Protein AF-A0AAP7N596-F1 (afdb_monomer_lite)

Structure (mmCIF, N/CA/C/O backbone):
data_AF-A0AAP7N596-F1
#
_entry.id   AF-A0AAP7N596-F1
#
loop_
_atom_site.group_PDB
_atom_site.id
_atom_site.type_symbol
_atom_site.label_atom_id
_atom_site.label_alt_id
_atom_site.label_comp_id
_atom_site.label_asym_id
_atom_site.label_entity_id
_atom_site.label_seq_id
_atom_site.pdbx_PDB_ins_code
_atom_site.Cartn_x
_atom_site.Cartn_y
_atom_site.Cartn_z
_atom_site.occupancy
_atom_site.B_iso_or_equiv
_atom_site.auth_seq_id
_atom_site.auth_comp_id
_atom_site.auth_asym_id
_atom_site.auth_atom_id
_atom_site.pdbx_PDB_model_num
ATOM 1 N N . MET A 1 1 ? -3.200 11.136 -8.126 1.00 89.25 1 MET A N 1
ATOM 2 C CA . MET A 1 1 ? -2.582 9.798 -8.186 1.00 89.25 1 MET A CA 1
ATOM 3 C C . MET A 1 1 ? -1.871 9.581 -9.520 1.00 89.25 1 MET A C 1
ATOM 5 O O . MET A 1 1 ? -2.539 9.626 -10.549 1.00 89.25 1 MET A O 1
ATOM 9 N N . ASN A 1 2 ? -0.552 9.354 -9.507 1.00 94.81 2 ASN A N 1
ATOM 10 C CA . ASN A 1 2 ? 0.226 8.968 -10.702 1.00 94.81 2 ASN A CA 1
ATOM 11 C C . ASN A 1 2 ? 0.152 7.446 -10.978 1.00 94.81 2 ASN A C 1
ATOM 13 O O . ASN A 1 2 ? -0.447 6.700 -10.201 1.00 94.81 2 ASN A O 1
ATOM 17 N N . ASP A 1 3 ? 0.745 6.964 -12.075 1.00 96.31 3 ASP A N 1
ATOM 18 C CA . ASP A 1 3 ? 0.667 5.543 -12.460 1.00 96.31 3 ASP A CA 1
ATOM 19 C C . ASP A 1 3 ? 1.328 4.598 -11.447 1.00 96.31 3 ASP A C 1
ATOM 21 O O . ASP A 1 3 ? 0.824 3.498 -11.196 1.00 96.31 3 ASP A O 1
ATOM 25 N N . PHE A 1 4 ? 2.418 5.036 -10.814 1.00 97.00 4 PHE A N 1
ATOM 26 C CA . PHE A 1 4 ? 3.097 4.263 -9.780 1.00 97.00 4 PHE A CA 1
ATOM 27 C C . PHE A 1 4 ? 2.245 4.149 -8.509 1.00 97.00 4 PHE A C 1
ATOM 29 O O . PHE A 1 4 ? 1.996 3.043 -8.025 1.00 97.00 4 PHE A O 1
ATOM 36 N N . GLU A 1 5 ? 1.702 5.264 -8.022 1.00 96.88 5 GLU A N 1
ATOM 37 C CA . GLU A 1 5 ? 0.760 5.307 -6.902 1.00 96.88 5 GLU A CA 1
ATOM 38 C C . GLU A 1 5 ? -0.492 4.470 -7.200 1.00 96.88 5 GLU A C 1
ATOM 40 O O . GLU A 1 5 ? -0.934 3.707 -6.343 1.00 96.88 5 GLU A O 1
ATOM 45 N N . ARG A 1 6 ? -1.021 4.516 -8.434 1.00 96.31 6 ARG A N 1
ATOM 46 C CA . ARG A 1 6 ? -2.150 3.675 -8.876 1.00 96.31 6 ARG A CA 1
ATOM 47 C C . ARG A 1 6 ? -1.804 2.194 -8.819 1.00 96.31 6 ARG A C 1
ATOM 49 O O . ARG A 1 6 ? -2.629 1.387 -8.386 1.00 96.31 6 ARG A O 1
ATOM 56 N N . LYS A 1 7 ? -0.594 1.816 -9.236 1.00 97.56 7 LYS A N 1
ATOM 57 C CA . LYS A 1 7 ? -0.117 0.431 -9.160 1.00 97.56 7 LYS A CA 1
ATOM 58 C C . LYS A 1 7 ? -0.009 -0.035 -7.706 1.00 97.56 7 LYS A C 1
ATOM 60 O O . LYS A 1 7 ? -0.515 -1.114 -7.401 1.00 97.56 7 LYS A O 1
ATOM 65 N N . VAL A 1 8 ? 0.575 0.775 -6.819 1.00 97.31 8 VAL A N 1
ATOM 66 C CA . VAL A 1 8 ? 0.664 0.496 -5.371 1.00 97.31 8 VAL A CA 1
ATOM 67 C C . VAL A 1 8 ? -0.732 0.361 -4.756 1.00 97.31 8 VAL A C 1
ATOM 69 O O . VAL A 1 8 ? -1.025 -0.658 -4.133 1.00 97.31 8 VAL A O 1
ATOM 72 N N . TYR A 1 9 ? -1.622 1.323 -5.013 1.00 96.12 9 TYR A N 1
ATOM 73 C CA . TYR A 1 9 ? -3.017 1.306 -4.565 1.00 96.12 9 TYR A CA 1
ATOM 74 C C . TYR A 1 9 ? -3.733 0.014 -4.977 1.00 96.12 9 TYR A C 1
ATOM 76 O O . TYR A 1 9 ? -4.332 -0.670 -4.147 1.00 96.12 9 TYR A O 1
ATOM 84 N N . ARG A 1 10 ? -3.618 -0.364 -6.258 1.00 95.75 10 ARG A N 1
ATOM 85 C CA . ARG A 1 10 ? -4.249 -1.568 -6.808 1.00 95.75 10 ARG A CA 1
ATOM 86 C C . ARG A 1 10 ? -3.720 -2.851 -6.168 1.00 95.75 10 ARG A C 1
ATOM 88 O O . ARG A 1 10 ? -4.483 -3.792 -5.988 1.00 95.75 10 ARG A O 1
ATOM 95 N N . ILE A 1 11 ? -2.433 -2.920 -5.831 1.00 96.75 11 ILE A N 1
ATOM 96 C CA . ILE A 1 11 ? -1.887 -4.083 -5.119 1.00 96.75 11 ILE A CA 1
ATOM 97 C C . ILE A 1 11 ? -2.493 -4.164 -3.717 1.00 96.75 11 ILE A C 1
ATOM 99 O O . ILE A 1 11 ? -2.977 -5.228 -3.340 1.00 96.75 11 ILE A O 1
ATOM 103 N N . ILE A 1 12 ? -2.527 -3.047 -2.982 1.00 95.56 12 ILE A N 1
ATOM 104 C CA . ILE A 1 12 ? -3.071 -3.016 -1.619 1.00 95.56 12 ILE A CA 1
ATOM 105 C C . ILE A 1 12 ? -4.544 -3.438 -1.614 1.00 95.56 12 ILE A C 1
ATOM 107 O O . ILE A 1 12 ? -4.889 -4.380 -0.909 1.00 95.56 12 ILE A O 1
ATOM 111 N N . ILE A 1 13 ? -5.393 -2.852 -2.466 1.00 93.69 13 ILE A N 1
ATOM 112 C CA . ILE A 1 13 ? -6.822 -3.210 -2.514 1.00 93.69 13 ILE A CA 1
ATOM 113 C C . ILE A 1 13 ? -7.050 -4.676 -2.907 1.00 93.69 13 ILE A C 1
ATOM 115 O O . ILE A 1 13 ? -7.891 -5.360 -2.323 1.00 93.69 13 ILE A O 1
ATOM 119 N N . ASN A 1 14 ? -6.250 -5.198 -3.843 1.00 94.62 14 ASN A N 1
ATOM 120 C CA . ASN A 1 14 ? -6.375 -6.575 -4.312 1.00 94.62 14 ASN A CA 1
ATOM 121 C C . ASN A 1 14 ? -5.963 -7.614 -3.271 1.00 94.62 14 ASN A C 1
ATOM 123 O O . ASN A 1 14 ? -6.439 -8.744 -3.357 1.00 94.62 14 ASN A O 1
ATOM 127 N N . VAL A 1 15 ? -5.082 -7.267 -2.333 1.00 93.06 15 VAL A N 1
ATOM 128 C CA . VAL A 1 15 ? -4.692 -8.151 -1.228 1.00 93.06 15 VAL A CA 1
ATOM 129 C C . VAL A 1 15 ? -5.659 -7.981 -0.051 1.00 93.06 15 VAL A C 1
ATOM 131 O O . VAL A 1 15 ? -6.125 -8.974 0.510 1.00 93.06 15 VAL A O 1
ATOM 134 N N . THR A 1 16 ? -6.057 -6.744 0.255 1.00 91.19 16 THR A N 1
ATOM 135 C CA . THR A 1 16 ? -6.981 -6.427 1.356 1.00 91.19 16 THR A CA 1
ATOM 136 C C . THR A 1 16 ? -8.398 -6.931 1.145 1.00 91.19 16 THR A C 1
ATOM 138 O O . THR A 1 16 ? -9.019 -7.357 2.116 1.00 91.19 16 THR A O 1
ATOM 141 N N . ARG A 1 17 ? -8.886 -7.046 -0.096 1.00 89.62 17 ARG A N 1
ATOM 142 C CA . ARG A 1 17 ? -10.180 -7.707 -0.374 1.00 89.62 17 ARG A CA 1
ATOM 143 C C . ARG A 1 17 ? -10.248 -9.173 0.079 1.00 89.62 17 ARG A C 1
ATOM 145 O O . ARG A 1 17 ? -11.338 -9.708 0.216 1.00 89.62 17 ARG A O 1
ATOM 152 N N . PHE A 1 18 ? -9.101 -9.818 0.308 1.00 91.31 18 PHE A N 1
ATOM 153 C CA . PHE A 1 18 ? -9.011 -11.183 0.837 1.00 91.31 18 PHE A CA 1
ATOM 154 C C . PHE A 1 18 ? -8.664 -11.218 2.336 1.00 91.31 18 PHE A C 1
ATOM 156 O O . PHE A 1 18 ? -8.183 -12.237 2.829 1.00 91.31 18 PHE A O 1
ATOM 163 N N . GLY A 1 19 ? -8.841 -10.104 3.056 1.00 88.19 19 GLY A N 1
ATOM 164 C CA . GLY A 1 19 ? -8.553 -10.004 4.491 1.00 88.19 19 GLY A CA 1
ATOM 165 C C . GLY A 1 19 ? -7.061 -10.012 4.840 1.00 88.19 19 GLY A C 1
ATOM 166 O O . GLY A 1 19 ? -6.697 -10.330 5.969 1.00 88.19 19 GLY A O 1
ATOM 167 N N . LYS A 1 20 ? -6.179 -9.700 3.881 1.00 91.56 20 LYS A N 1
ATOM 168 C CA . LYS A 1 20 ? -4.717 -9.673 4.065 1.00 91.56 20 LYS A CA 1
ATOM 169 C C . LYS A 1 20 ? -4.152 -8.272 3.826 1.00 91.56 20 LYS A C 1
ATOM 171 O O . LYS A 1 20 ? -4.775 -7.441 3.183 1.00 91.56 20 LYS A O 1
ATOM 176 N N . ASN A 1 21 ? -2.927 -8.007 4.266 1.00 91.56 21 ASN A N 1
ATOM 177 C CA . ASN A 1 21 ? -2.190 -6.805 3.864 1.00 91.56 21 ASN A CA 1
ATOM 178 C C . ASN A 1 21 ? -0.967 -7.219 3.043 1.00 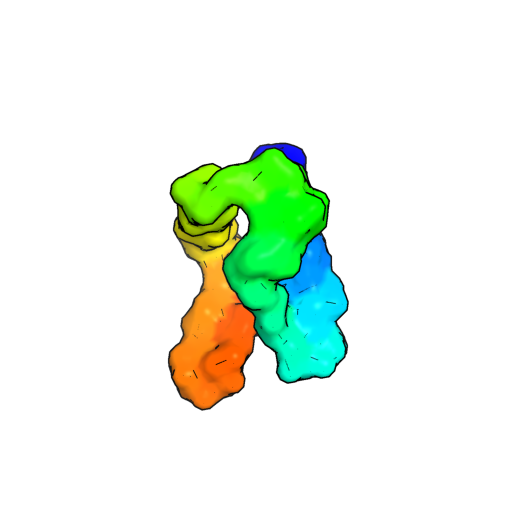91.56 21 ASN A C 1
ATOM 180 O O . ASN A 1 21 ? -0.349 -8.232 3.380 1.00 91.56 21 ASN A O 1
ATOM 184 N N . PRO A 1 22 ? -0.596 -6.474 1.988 1.00 94.44 22 PRO A N 1
ATOM 185 C CA . PRO A 1 22 ? 0.620 -6.789 1.257 1.00 94.44 22 PRO A CA 1
ATOM 186 C C . PRO A 1 22 ? 1.837 -6.546 2.152 1.00 94.44 22 PRO A C 1
ATOM 188 O O . PRO A 1 22 ? 1.899 -5.547 2.875 1.00 94.44 22 PRO A O 1
ATOM 191 N N . SER A 1 23 ? 2.821 -7.441 2.078 1.00 94.50 23 SER A N 1
ATOM 192 C CA . SER A 1 23 ? 4.126 -7.185 2.683 1.00 94.50 23 SER A CA 1
ATOM 193 C C . SER A 1 23 ? 4.915 -6.177 1.846 1.00 94.50 23 SER A C 1
ATOM 195 O O . SER A 1 23 ? 4.648 -5.967 0.657 1.00 94.50 23 SER A O 1
ATOM 197 N N . LEU A 1 24 ? 5.931 -5.564 2.453 1.00 95.81 24 LEU A N 1
ATOM 198 C CA . LEU A 1 24 ? 6.833 -4.685 1.720 1.00 95.81 24 LEU A CA 1
ATOM 199 C C . LEU A 1 24 ? 7.573 -5.431 0.596 1.00 95.81 24 LEU A C 1
ATOM 201 O O . LEU A 1 24 ? 7.706 -4.889 -0.497 1.00 95.81 24 LEU A O 1
ATOM 205 N N . ASP A 1 25 ? 7.994 -6.675 0.824 1.00 96.88 25 ASP A N 1
ATOM 206 C CA . ASP A 1 25 ? 8.668 -7.487 -0.199 1.00 96.88 25 ASP A CA 1
ATOM 207 C C . ASP A 1 25 ? 7.738 -7.842 -1.361 1.00 96.88 25 ASP A C 1
ATOM 209 O O . ASP A 1 25 ? 8.148 -7.841 -2.523 1.00 96.88 25 ASP A O 1
ATOM 213 N N . GLU A 1 26 ? 6.454 -8.081 -1.080 1.00 95.88 26 GLU A N 1
ATOM 214 C CA . GLU A 1 26 ? 5.457 -8.280 -2.124 1.00 95.88 26 GLU A CA 1
ATOM 215 C C . GLU A 1 26 ? 5.285 -7.017 -2.975 1.00 95.88 26 GLU A C 1
ATOM 217 O O . GLU A 1 26 ? 5.230 -7.111 -4.206 1.00 95.88 26 GLU A O 1
ATOM 222 N N . LEU A 1 27 ? 5.248 -5.843 -2.338 1.00 97.50 27 LEU A N 1
ATOM 223 C CA . LEU A 1 27 ? 5.203 -4.561 -3.034 1.00 97.50 27 LEU A CA 1
ATOM 224 C C . LEU A 1 27 ? 6.464 -4.354 -3.875 1.00 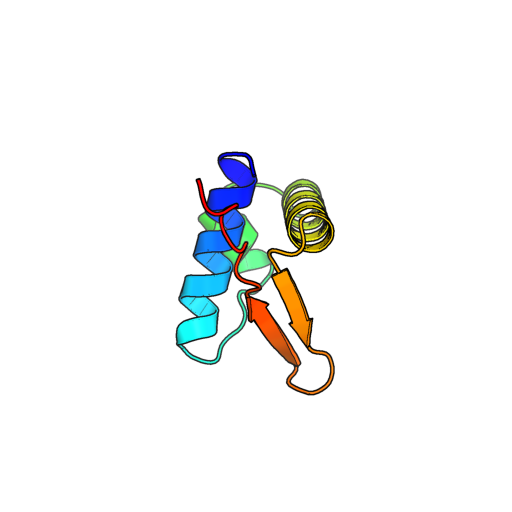97.50 27 LEU A C 1
ATOM 226 O O . LEU A 1 27 ? 6.331 -4.049 -5.060 1.00 97.50 27 LEU A O 1
ATOM 230 N N . LYS A 1 28 ? 7.664 -4.579 -3.322 1.00 98.12 28 LYS A N 1
ATOM 231 C CA . LYS A 1 28 ? 8.942 -4.478 -4.051 1.00 98.12 28 LYS A CA 1
ATOM 232 C C . LYS A 1 28 ? 8.925 -5.365 -5.295 1.00 98.12 28 LYS A C 1
ATOM 234 O O . LYS A 1 28 ? 9.071 -4.867 -6.409 1.00 98.12 28 LYS A O 1
ATOM 239 N N . ARG A 1 29 ? 8.604 -6.654 -5.137 1.00 97.88 29 ARG A N 1
ATOM 240 C CA . ARG A 1 29 ? 8.539 -7.628 -6.241 1.00 97.88 29 ARG A CA 1
ATOM 241 C C . ARG A 1 29 ? 7.510 -7.253 -7.310 1.00 97.88 29 ARG A C 1
ATOM 243 O O . ARG A 1 29 ? 7.796 -7.353 -8.497 1.00 97.88 29 ARG A O 1
ATOM 250 N N . LYS A 1 30 ? 6.297 -6.841 -6.923 1.00 97.25 30 LYS A N 1
ATOM 251 C CA . LYS A 1 30 ? 5.218 -6.531 -7.885 1.00 97.25 30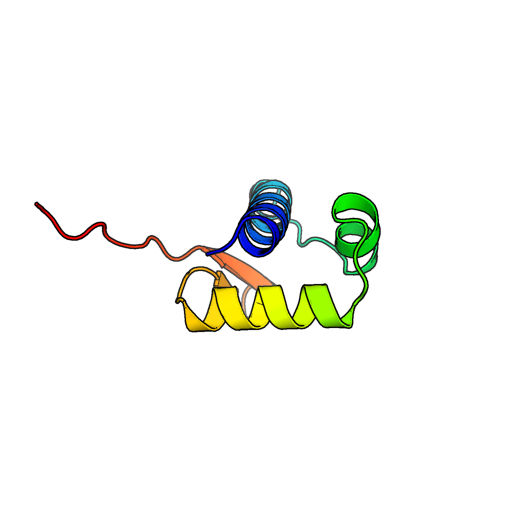 LYS A CA 1
ATOM 252 C C . LYS A 1 30 ? 5.388 -5.173 -8.563 1.00 97.25 30 LYS A C 1
ATOM 254 O O . LYS A 1 30 ? 4.880 -4.962 -9.668 1.00 97.25 30 LYS A O 1
ATOM 259 N N . THR A 1 31 ? 6.042 -4.226 -7.900 1.00 96.88 31 THR A N 1
ATOM 260 C CA . THR A 1 31 ? 6.258 -2.884 -8.446 1.00 96.88 31 THR A CA 1
ATOM 261 C C . THR A 1 31 ? 7.576 -2.758 -9.195 1.00 96.88 31 THR A C 1
ATOM 263 O O . THR A 1 31 ? 7.624 -1.934 -10.105 1.00 96.88 31 THR A O 1
ATOM 266 N N . GLY A 1 32 ? 8.588 -3.564 -8.862 1.00 97.38 32 GLY A N 1
ATOM 267 C CA . GLY A 1 32 ? 9.961 -3.406 -9.346 1.00 97.38 32 GLY A CA 1
ATOM 268 C C . GLY A 1 32 ? 10.670 -2.188 -8.748 1.00 97.38 32 GLY A C 1
ATOM 269 O O . GLY A 1 32 ? 11.616 -1.694 -9.343 1.00 97.38 32 GLY A O 1
ATOM 270 N N . ASN A 1 33 ? 10.171 -1.654 -7.629 1.00 97.81 33 ASN A N 1
ATOM 271 C CA . ASN A 1 33 ? 10.675 -0.432 -7.003 1.00 97.81 33 ASN A CA 1
ATOM 272 C C . ASN A 1 33 ? 11.220 -0.710 -5.601 1.00 97.81 33 ASN A C 1
ATOM 274 O O . ASN A 1 33 ? 10.883 -1.717 -4.973 1.00 97.81 33 ASN A O 1
ATOM 278 N N . ASP A 1 34 ? 12.052 0.205 -5.111 1.00 97.75 34 ASP A N 1
ATOM 279 C CA . ASP A 1 34 ? 12.626 0.115 -3.777 1.00 97.75 34 ASP A CA 1
ATOM 280 C C . ASP A 1 34 ? 11.638 0.518 -2.669 1.00 97.75 34 ASP A C 1
ATOM 282 O O . ASP A 1 34 ? 10.520 0.996 -2.883 1.00 97.75 34 ASP A O 1
ATOM 286 N N . GLU A 1 35 ? 12.077 0.305 -1.433 1.00 98.19 35 GLU A N 1
ATOM 287 C CA . GLU A 1 35 ? 11.302 0.634 -0.244 1.00 98.19 35 GLU A CA 1
ATOM 288 C C . GLU A 1 35 ? 10.952 2.115 -0.132 1.00 98.19 35 GLU A C 1
ATOM 290 O O . GLU A 1 35 ? 9.847 2.456 0.293 1.00 98.19 35 GLU A O 1
ATOM 295 N N . ARG A 1 36 ? 11.890 2.995 -0.489 1.00 98.31 36 ARG A N 1
ATOM 296 C CA . ARG A 1 36 ? 11.732 4.437 -0.328 1.00 98.31 36 ARG A CA 1
ATOM 297 C C . ARG A 1 36 ? 10.635 4.943 -1.256 1.00 98.31 36 ARG A C 1
ATOM 299 O O . ARG A 1 36 ? 9.724 5.623 -0.789 1.00 98.31 36 ARG A O 1
ATOM 306 N N . ALA A 1 37 ? 10.679 4.556 -2.528 1.00 98.19 37 ALA A N 1
ATOM 307 C CA . ALA A 1 37 ? 9.662 4.892 -3.514 1.00 98.19 37 ALA A CA 1
ATOM 308 C C . ALA A 1 37 ? 8.280 4.388 -3.075 1.00 98.19 37 ALA A C 1
ATOM 310 O O . ALA A 1 37 ? 7.305 5.141 -3.090 1.00 98.19 37 ALA A O 1
ATOM 311 N N . ILE A 1 38 ? 8.192 3.140 -2.607 1.00 98.50 38 ILE A N 1
ATOM 312 C CA . ILE A 1 38 ? 6.930 2.555 -2.133 1.00 98.50 38 ILE A CA 1
ATOM 313 C C . ILE A 1 38 ? 6.382 3.314 -0.918 1.00 98.50 38 ILE A C 1
ATOM 315 O O . ILE A 1 38 ? 5.191 3.625 -0.881 1.00 98.50 38 ILE A O 1
ATOM 319 N N . ARG A 1 39 ? 7.227 3.646 0.066 1.00 97.62 39 ARG A N 1
ATOM 320 C CA . ARG A 1 39 ? 6.812 4.404 1.257 1.00 97.62 39 ARG A CA 1
ATOM 321 C C . ARG A 1 39 ? 6.305 5.796 0.893 1.00 97.62 39 ARG A C 1
ATOM 323 O O . ARG A 1 39 ? 5.278 6.207 1.427 1.00 97.62 39 ARG A O 1
ATOM 330 N N . GLU A 1 40 ? 6.975 6.495 -0.020 1.00 98.25 40 GLU A N 1
ATOM 331 C CA . GLU A 1 40 ? 6.514 7.801 -0.503 1.00 98.25 40 GLU A CA 1
ATOM 332 C C . GLU A 1 40 ? 5.182 7.695 -1.257 1.00 98.25 40 GLU A C 1
ATOM 334 O O . GLU A 1 40 ? 4.263 8.465 -0.982 1.00 98.25 40 GLU A O 1
ATOM 339 N N . ALA A 1 41 ? 5.004 6.680 -2.108 1.00 97.94 41 ALA A N 1
ATOM 340 C CA . ALA A 1 41 ? 3.719 6.437 -2.764 1.00 97.94 41 ALA A CA 1
ATOM 341 C C . ALA A 1 41 ? 2.591 6.180 -1.749 1.00 97.94 41 ALA A C 1
ATOM 343 O O . ALA A 1 41 ? 1.514 6.765 -1.859 1.00 97.94 41 ALA A O 1
ATOM 344 N N . VAL A 1 42 ? 2.830 5.354 -0.724 1.00 96.56 42 VAL A N 1
ATOM 345 C CA . VAL A 1 42 ? 1.842 5.102 0.341 1.00 96.56 42 VAL A CA 1
ATOM 346 C C . VAL A 1 42 ? 1.521 6.384 1.115 1.00 96.56 42 VAL A C 1
ATOM 348 O O . VAL A 1 42 ? 0.343 6.686 1.315 1.00 96.56 42 VAL A O 1
ATOM 351 N N . LYS A 1 43 ? 2.528 7.184 1.496 1.00 96.88 43 LYS A N 1
ATOM 352 C CA . LYS A 1 43 ? 2.315 8.487 2.152 1.00 96.88 43 LYS A CA 1
ATOM 353 C C . LYS A 1 43 ? 1.470 9.423 1.290 1.00 96.88 43 LYS A C 1
ATOM 355 O O . LYS A 1 43 ? 0.540 10.044 1.801 1.00 96.88 43 LYS A O 1
ATOM 360 N N . ASN A 1 44 ? 1.741 9.495 -0.011 1.00 96.88 44 ASN A N 1
ATOM 361 C CA . ASN A 1 44 ? 0.971 10.322 -0.936 1.00 96.88 44 ASN A CA 1
ATOM 362 C C . ASN A 1 44 ? -0.482 9.856 -1.054 1.00 96.88 44 ASN A C 1
ATOM 364 O O . ASN A 1 44 ? -1.384 10.694 -1.059 1.00 96.88 44 ASN A O 1
ATOM 368 N N . LEU A 1 45 ? -0.726 8.544 -1.105 1.00 95.25 45 LEU A N 1
ATOM 369 C CA . LEU A 1 45 ? -2.076 7.970 -1.108 1.00 95.25 45 LEU A CA 1
ATOM 370 C C . LEU A 1 45 ? -2.831 8.278 0.194 1.00 95.25 45 LEU A C 1
ATOM 372 O O . LEU A 1 45 ? -4.030 8.563 0.159 1.00 95.25 45 LEU A O 1
ATOM 376 N N . MET A 1 46 ? -2.142 8.280 1.337 1.00 94.81 46 MET A N 1
ATOM 377 C CA . MET A 1 46 ? -2.723 8.707 2.613 1.00 94.81 46 MET A CA 1
ATOM 378 C C . MET A 1 46 ? -3.032 10.208 2.624 1.00 94.81 46 MET A C 1
ATOM 380 O O . MET A 1 46 ? -4.127 10.610 3.019 1.00 94.81 46 MET A O 1
ATOM 384 N N . ARG A 1 47 ? -2.112 11.043 2.124 1.00 94.50 47 ARG A N 1
ATOM 385 C CA . ARG A 1 47 ? -2.296 12.499 2.011 1.00 94.50 47 ARG A CA 1
ATOM 386 C C . ARG A 1 47 ? -3.475 12.861 1.109 1.00 94.50 47 ARG A C 1
ATOM 388 O O . ARG A 1 47 ? -4.228 13.776 1.420 1.00 94.50 47 ARG A O 1
ATOM 395 N N . GLN A 1 48 ? -3.658 12.112 0.023 1.00 93.31 48 GLN A N 1
ATOM 396 C CA . GLN A 1 48 ? -4.784 12.241 -0.907 1.00 93.31 48 GLN A CA 1
ATOM 397 C C . GLN A 1 48 ? -6.101 11.679 -0.345 1.00 93.31 48 GLN A C 1
ATOM 399 O O . GLN A 1 48 ? -7.099 11.672 -1.058 1.00 93.31 48 GLN A O 1
ATOM 404 N N . ARG A 1 49 ? -6.122 11.201 0.911 1.00 92.88 49 ARG A N 1
ATOM 405 C CA . ARG A 1 49 ? -7.270 10.521 1.526 1.00 92.88 49 ARG A CA 1
ATOM 406 C C . ARG A 1 49 ? -7.810 9.399 0.636 1.00 92.88 49 ARG A C 1
ATOM 408 O O . ARG A 1 49 ? -9.014 9.278 0.485 1.00 92.88 49 ARG A O 1
ATOM 415 N N . MET A 1 50 ? -6.925 8.600 0.042 1.00 93.25 50 MET A N 1
ATOM 416 C CA . MET A 1 50 ? -7.289 7.393 -0.710 1.00 93.25 50 MET A CA 1
ATOM 417 C C . MET A 1 50 ? -7.071 6.118 0.107 1.00 93.25 50 MET A C 1
ATOM 419 O O . MET A 1 50 ? -7.832 5.159 -0.017 1.00 93.25 50 MET A O 1
ATOM 423 N N . LEU A 1 51 ? -6.035 6.112 0.950 1.00 92.88 51 LEU A N 1
ATOM 424 C CA . LEU A 1 51 ? -5.787 5.068 1.941 1.00 92.88 51 LEU A CA 1
ATOM 425 C C . LEU A 1 51 ? -5.784 5.653 3.343 1.00 92.88 51 LEU A C 1
ATOM 427 O O . LEU A 1 51 ? -5.301 6.759 3.578 1.00 92.88 51 LEU A O 1
ATOM 431 N N . LYS A 1 52 ? -6.229 4.848 4.298 1.00 94.56 52 LYS A N 1
ATOM 432 C CA . LYS A 1 52 ? -6.023 5.091 5.720 1.00 94.56 52 LYS A CA 1
ATOM 433 C C . LYS A 1 52 ? -5.671 3.776 6.397 1.00 94.56 52 LYS A C 1
ATOM 435 O O . LYS A 1 52 ? -6.344 2.777 6.175 1.00 94.56 52 LYS A O 1
ATOM 440 N N . TRP A 1 53 ? -4.631 3.772 7.222 1.00 93.81 53 TRP A N 1
ATOM 441 C CA . TRP A 1 53 ? -4.347 2.629 8.086 1.00 93.81 53 TRP A CA 1
ATOM 442 C C . TRP A 1 53 ? -5.299 2.647 9.284 1.00 93.81 53 TRP A C 1
ATOM 444 O O . TRP A 1 53 ? -5.391 3.654 9.988 1.00 93.81 53 TRP A O 1
ATOM 454 N N . ASP A 1 54 ? -6.015 1.549 9.498 1.00 92.44 54 ASP A N 1
ATOM 455 C CA . ASP A 1 54 ? -6.817 1.312 10.693 1.00 92.44 54 ASP A CA 1
ATOM 456 C C . ASP A 1 54 ? -5.969 0.557 11.717 1.00 92.44 54 ASP A C 1
ATOM 458 O O . ASP A 1 54 ? -5.681 -0.630 11.555 1.00 92.44 54 ASP A O 1
ATOM 462 N N . THR A 1 55 ? -5.545 1.248 12.771 1.00 91.69 55 THR A N 1
ATOM 463 C CA . THR A 1 55 ? -4.693 0.671 13.818 1.00 91.69 55 THR A CA 1
ATOM 464 C C . THR A 1 55 ? -5.412 -0.382 14.655 1.00 91.69 55 THR A C 1
ATOM 466 O O . THR A 1 55 ? -4.764 -1.319 15.117 1.00 91.69 55 THR A O 1
ATOM 469 N N . HIS A 1 56 ? -6.732 -0.267 14.824 1.00 93.62 56 HIS A N 1
ATOM 470 C CA . HIS A 1 56 ? -7.525 -1.205 15.618 1.00 93.62 56 HIS A CA 1
ATOM 471 C C . HIS A 1 56 ? -7.764 -2.500 14.849 1.00 93.62 56 HIS A C 1
ATOM 473 O O . HIS A 1 56 ? -7.548 -3.589 15.375 1.00 93.62 56 HIS A O 1
ATOM 479 N N . LYS A 1 57 ? -8.156 -2.380 13.577 1.00 90.75 57 LYS A N 1
ATOM 480 C CA . LYS A 1 57 ? -8.396 -3.536 12.705 1.00 90.75 57 LYS A CA 1
ATOM 481 C C . LYS A 1 57 ? -7.111 -4.117 12.122 1.00 90.75 57 LYS A C 1
ATOM 483 O O . LYS A 1 57 ? -7.140 -5.223 11.598 1.00 90.75 57 LYS A O 1
ATOM 488 N N . LYS A 1 58 ? -5.994 -3.383 12.199 1.00 90.44 58 LYS A N 1
ATOM 489 C CA . LYS A 1 58 ? -4.720 -3.698 11.532 1.00 90.44 58 LYS A CA 1
ATOM 490 C C . LYS A 1 58 ? -4.910 -3.941 10.030 1.00 90.44 58 LYS A C 1
ATOM 492 O O . LYS A 1 58 ? -4.372 -4.896 9.472 1.00 90.44 58 LYS A O 1
ATOM 497 N N . MET A 1 59 ? -5.695 -3.090 9.372 1.00 91.31 59 MET A N 1
ATOM 498 C CA . MET A 1 59 ? -6.005 -3.203 7.943 1.00 91.31 59 MET A CA 1
ATOM 499 C C . MET A 1 59 ? -6.035 -1.839 7.261 1.00 91.31 59 MET A C 1
ATOM 501 O O . MET A 1 59 ? -6.212 -0.800 7.897 1.00 91.31 59 MET A O 1
ATOM 505 N N . TRP A 1 60 ? -5.897 -1.850 5.939 1.00 93.12 60 TRP A N 1
ATOM 506 C CA . TRP A 1 60 ? -6.113 -0.666 5.119 1.00 93.12 60 TRP A CA 1
ATOM 507 C C . TRP A 1 60 ? -7.604 -0.415 4.883 1.00 93.12 60 TRP A C 1
ATOM 509 O O . TRP A 1 60 ? -8.323 -1.287 4.403 1.00 93.12 60 TRP A O 1
ATOM 519 N N . ASN A 1 61 ? -8.044 0.807 5.171 1.00 92.06 61 ASN A N 1
ATOM 520 C CA . ASN A 1 61 ? -9.332 1.340 4.754 1.00 92.06 61 ASN A CA 1
ATOM 521 C C . ASN A 1 61 ? -9.147 2.145 3.464 1.00 92.06 61 ASN A C 1
ATOM 523 O O . ASN A 1 61 ? -8.227 2.964 3.350 1.00 92.06 61 ASN A O 1
ATOM 527 N N . PHE A 1 62 ? -10.053 1.936 2.514 1.00 90.56 62 PHE A N 1
ATOM 528 C CA . PHE A 1 62 ? -10.093 2.659 1.249 1.00 90.56 62 PHE A CA 1
ATOM 529 C C . PHE A 1 62 ? -11.147 3.746 1.357 1.00 90.56 62 PHE A C 1
ATOM 531 O O . PHE A 1 62 ? -12.297 3.483 1.703 1.00 90.56 62 PHE A O 1
ATOM 538 N N . LEU A 1 63 ? -10.728 4.979 1.120 1.00 87.81 63 LEU A N 1
ATOM 539 C CA . LEU A 1 63 ? -11.601 6.136 1.195 1.00 87.81 63 LEU A CA 1
ATOM 540 C C . LEU A 1 63 ? -12.047 6.465 -0.232 1.00 87.81 63 LEU A C 1
ATOM 542 O O . LEU A 1 63 ? -11.210 6.683 -1.111 1.00 87.81 63 LEU A O 1
ATOM 546 N N . GLU A 1 64 ? -13.356 6.451 -0.483 1.00 71.50 64 GLU A N 1
ATOM 547 C CA . GLU A 1 64 ? -13.892 6.889 -1.769 1.00 71.50 64 GLU A CA 1
ATOM 548 C C . GLU A 1 64 ? -13.696 8.397 -1.921 1.00 71.50 64 GLU A C 1
ATOM 550 O O . GLU A 1 64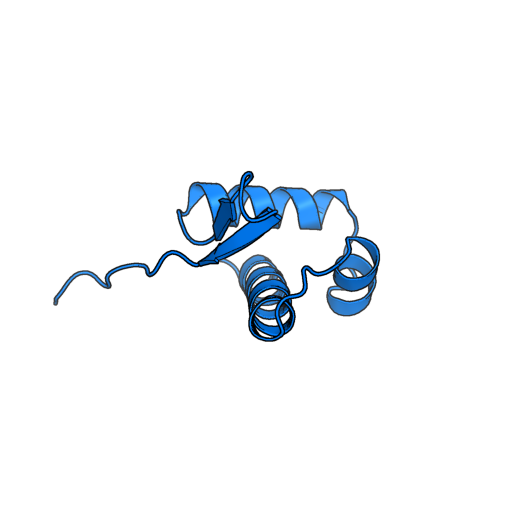 ? -14.128 9.196 -1.085 1.00 71.50 64 GLU A O 1
ATOM 555 N N . ILE A 1 65 ? -13.082 8.797 -3.033 1.00 65.31 65 ILE A N 1
ATOM 556 C CA . ILE A 1 65 ? -13.201 10.172 -3.499 1.00 65.31 65 ILE A CA 1
ATOM 557 C C . ILE A 1 65 ? -14.639 10.293 -3.994 1.00 65.31 65 ILE A C 1
ATOM 559 O O . ILE A 1 65 ? -14.964 9.768 -5.061 1.00 65.31 65 ILE A O 1
ATOM 563 N N . LYS A 1 66 ? -15.504 10.979 -3.236 1.00 54.53 66 LYS A N 1
ATOM 564 C CA . LYS A 1 66 ? -16.743 11.506 -3.814 1.00 54.53 66 LYS A CA 1
ATOM 565 C C . LYS A 1 66 ? -16.316 12.325 -5.027 1.00 54.53 66 LYS A C 1
ATOM 567 O O . LYS A 1 66 ? -15.671 13.361 -4.862 1.00 54.53 66 LYS A O 1
ATOM 572 N N . LYS A 1 67 ? -16.591 11.832 -6.240 1.00 52.81 67 LYS A N 1
ATOM 573 C CA . LYS A 1 67 ? -16.441 12.661 -7.437 1.00 52.81 67 LYS A CA 1
ATOM 574 C C . LYS A 1 67 ? -17.25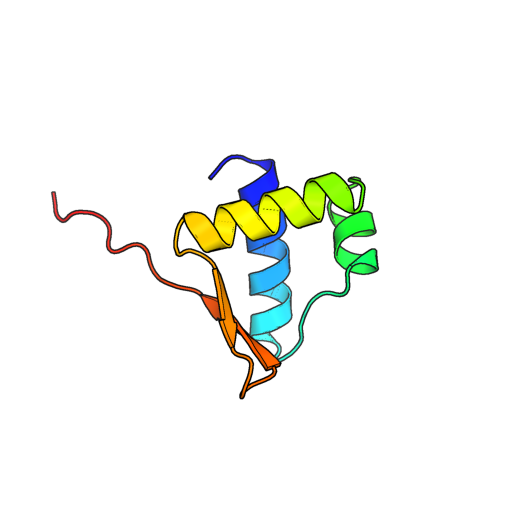4 13.931 -7.168 1.00 52.81 67 LYS A C 1
ATOM 576 O O . LYS A 1 67 ? -18.377 13.788 -6.675 1.00 52.81 67 LYS A O 1
ATOM 581 N N . PRO A 1 68 ? -16.719 15.139 -7.413 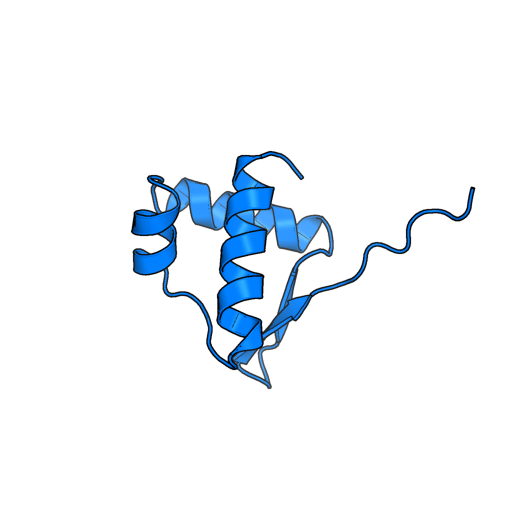1.00 48.78 68 PRO A N 1
ATOM 582 C CA . PRO A 1 68 ? -17.571 16.314 -7.409 1.00 48.78 68 PRO A CA 1
ATOM 583 C C . PRO A 1 68 ? -18.722 16.013 -8.371 1.00 48.78 68 PRO A C 1
ATOM 585 O O . PRO A 1 68 ? -18.488 15.616 -9.514 1.00 48.78 68 PRO A O 1
ATOM 588 N N . SER A 1 69 ? -19.946 16.060 -7.850 1.00 52.47 69 SER A N 1
ATOM 589 C CA . SER A 1 69 ? -21.154 16.039 -8.663 1.00 52.47 69 SER A CA 1
ATOM 590 C C . SER A 1 69 ? -21.018 17.178 -9.668 1.00 52.47 69 SER A C 1
ATOM 592 O O . SER A 1 69 ? -20.806 18.319 -9.255 1.00 52.47 69 SER A O 1
ATOM 594 N N . THR A 1 70 ? -21.011 16.806 -10.948 1.00 59.78 70 THR A N 1
ATOM 595 C CA . THR A 1 70 ? -21.026 17.700 -12.114 1.00 59.78 70 THR A CA 1
ATOM 596 C C . THR A 1 70 ? -22.096 18.763 -11.999 1.00 59.78 70 THR A C 1
ATOM 598 O O . THR A 1 70 ? -23.198 18.396 -11.528 1.00 59.78 70 THR A O 1
#

Organism: Bacillus amyloliquefaciens (NCBI:txid1390)

Radius of gyration: 12.28 Å; chains: 1; bounding box: 34×29×28 Å

pLDDT: mean 91.06, std 11.62, range [48.78, 98.5]

Secondary structure (DSSP, 8-state):
--HHHHHHHHHHHHHHTTT----HHHHHHHHT--HHHHHHHHHHHHHTTSEEEETTTTEEEEPP--PPP-

InterPro domains:
  IPR053717 Mercury resistance MerB lyase [G3DSA:3.30.450.410] (1-65)

Foldseek 3Di:
DDPLLVQLLVVQVVQVVVVHGDDLVNSCVSSVDDPVVSVVSVVVCVVVQQWDQDPVSRGIDGDDDPDPDD

Sequence (70 aa):
MNDFERKVYRIIINVTRFGKNPSLDELKRKTGNDERAIREAVKNLMRQRMLKWDTHKKMWNFLEIKKPST